Protein AF-A0A9D9MHG3-F1 (afdb_monomer)

Foldseek 3Di:
DPLVVLVVVLQVVCVVVPHDDDDDPPRHVAPVPPPDAEAEAEQSDAQVVVQVNVVPDPGHYNEYEQEVNNDDPVSVVVCVVVVGHYDYDRSVVVVVVDDD

Sequence (100 aa):
LDEEKYACKIKKAMLEHGYTVYAVGKELASINDVPEDIDVIDLCIHPVKGLTLMKECKKNFKCIVIQPGAESPELLQYLDEQKLPYIHGCLLVGLREFKS

Secondary structure (DSSP, 8-state):
--HHHHHHHHHHHHHHTT----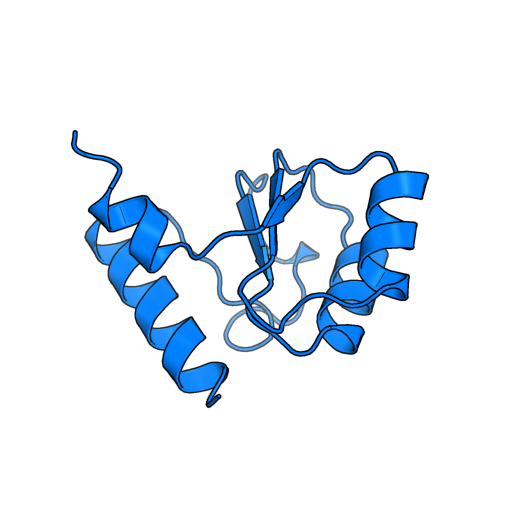-BTTTBS-GGG-SS-EEEEEE-S-HHHHHHHHHH--S-EEEEEE-TT---HHHHHHHHHTT--EEE--HHHHHHH---

pLDDT: mean 94.17, std 8.39, range [52.38, 98.62]

Structure (mmCIF, N/CA/C/O backbone):
data_AF-A0A9D9MHG3-F1
#
_entry.id   AF-A0A9D9MHG3-F1
#
loop_
_atom_site.group_PDB
_atom_site.id
_atom_site.type_symbol
_atom_site.label_atom_id
_atom_site.label_alt_id
_atom_site.label_comp_id
_atom_site.label_asym_id
_atom_site.label_entity_id
_atom_site.label_seq_id
_atom_site.pdbx_PDB_ins_code
_atom_site.Cartn_x
_atom_site.Cartn_y
_atom_site.Cartn_z
_atom_site.occupancy
_atom_site.B_iso_or_equiv
_a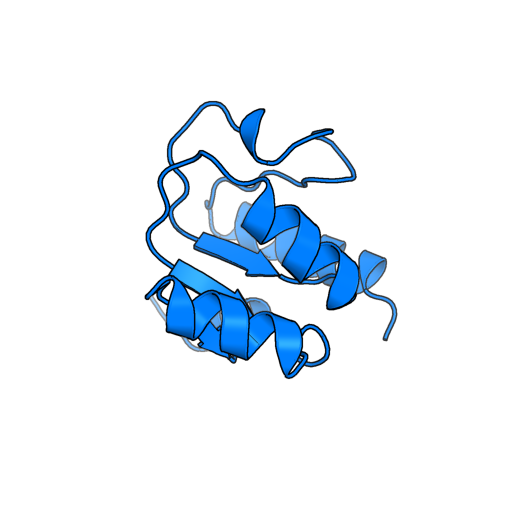tom_site.auth_seq_id
_atom_site.auth_comp_id
_atom_site.auth_asym_id
_atom_site.auth_atom_id
_atom_site.pdbx_PDB_model_num
ATOM 1 N N . LEU A 1 1 ? 3.909 6.570 -16.785 1.00 52.38 1 LEU A N 1
ATOM 2 C CA . LEU A 1 1 ? 2.456 6.557 -16.502 1.00 52.38 1 LEU A CA 1
ATOM 3 C C . LEU A 1 1 ? 2.162 7.708 -15.548 1.00 52.38 1 LEU A C 1
ATOM 5 O O . LEU A 1 1 ? 3.045 8.064 -14.787 1.00 52.38 1 LEU A O 1
ATOM 9 N N . ASP A 1 2 ? 0.976 8.308 -15.607 1.00 76.12 2 ASP A N 1
ATOM 10 C CA . ASP A 1 2 ? 0.557 9.325 -14.632 1.00 76.12 2 ASP A CA 1
ATOM 11 C C . ASP A 1 2 ? -0.035 8.609 -13.406 1.00 76.12 2 ASP A C 1
ATOM 13 O O . ASP A 1 2 ? -1.220 8.265 -13.392 1.00 76.12 2 ASP A O 1
ATOM 17 N N . GLU A 1 3 ? 0.826 8.277 -12.440 1.00 69.50 3 GLU A N 1
ATOM 18 C CA . GLU A 1 3 ? 0.477 7.527 -11.222 1.00 69.50 3 GLU A CA 1
ATOM 19 C C . GLU A 1 3 ? -0.684 8.179 -10.463 1.00 69.50 3 GLU A C 1
ATOM 21 O O . GLU A 1 3 ? -1.591 7.473 -10.030 1.00 69.50 3 GLU A O 1
ATOM 26 N N . GLU A 1 4 ? -0.735 9.514 -10.387 1.00 77.44 4 GLU A N 1
ATOM 27 C CA . GLU A 1 4 ? -1.821 10.231 -9.706 1.00 77.44 4 GLU A CA 1
ATOM 28 C C . GLU A 1 4 ? -3.168 9.997 -10.395 1.00 77.44 4 GLU A C 1
ATOM 30 O O . GLU A 1 4 ? -4.185 9.722 -9.746 1.00 77.44 4 GLU A O 1
ATOM 35 N N . LYS A 1 5 ? -3.181 10.036 -11.731 1.00 83.56 5 LYS A N 1
ATOM 36 C CA . LYS A 1 5 ? -4.383 9.734 -12.512 1.00 83.56 5 LYS A CA 1
ATOM 37 C C . LYS A 1 5 ? -4.830 8.282 -12.338 1.00 83.56 5 LYS A C 1
ATOM 39 O O . LYS A 1 5 ? -6.036 8.025 -12.325 1.00 83.56 5 LYS A O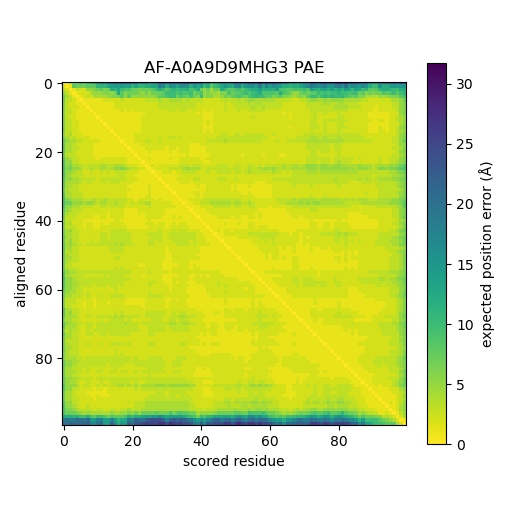 1
ATOM 44 N N . TYR A 1 6 ? -3.901 7.331 -12.225 1.00 90.81 6 TYR A N 1
ATOM 45 C CA . TYR A 1 6 ? -4.240 5.921 -12.000 1.00 90.81 6 TYR A CA 1
ATOM 46 C C . TYR A 1 6 ? -4.711 5.656 -10.568 1.00 90.81 6 TYR A C 1
ATOM 48 O O . TYR A 1 6 ? -5.761 5.037 -10.407 1.00 90.81 6 TYR A O 1
ATOM 56 N N . ALA A 1 7 ? -4.033 6.202 -9.559 1.00 92.38 7 ALA A N 1
ATOM 57 C CA . ALA A 1 7 ? -4.448 6.131 -8.160 1.00 92.38 7 ALA A CA 1
ATOM 58 C C . ALA A 1 7 ? -5.860 6.709 -7.963 1.00 92.38 7 ALA A C 1
ATOM 60 O O . ALA A 1 7 ? -6.699 6.101 -7.301 1.00 92.38 7 ALA A O 1
ATOM 61 N N . CYS A 1 8 ? -6.174 7.830 -8.625 1.00 94.00 8 CYS A N 1
ATOM 62 C CA . CYS A 1 8 ? -7.518 8.411 -8.609 1.00 94.00 8 CYS A CA 1
ATOM 63 C C . CYS A 1 8 ? -8.576 7.465 -9.213 1.00 94.00 8 CYS A C 1
ATOM 65 O O . CYS A 1 8 ? -9.652 7.284 -8.639 1.00 94.00 8 CYS A O 1
ATOM 67 N N . LYS A 1 9 ? -8.268 6.805 -10.340 1.00 95.38 9 LYS A N 1
ATOM 68 C CA . LYS A 1 9 ? -9.166 5.807 -10.950 1.00 95.38 9 LYS A CA 1
ATOM 69 C C . LYS A 1 9 ? -9.377 4.589 -10.053 1.00 95.38 9 LYS A C 1
ATOM 71 O O . LYS A 1 9 ? -10.512 4.142 -9.925 1.00 95.38 9 LYS A O 1
ATOM 76 N N . ILE A 1 10 ? -8.306 4.070 -9.450 1.00 96.06 10 ILE A N 1
ATOM 77 C CA . ILE A 1 10 ? -8.358 2.934 -8.520 1.00 96.06 10 ILE A CA 1
ATOM 78 C C . ILE A 1 10 ? -9.233 3.290 -7.326 1.00 96.06 10 ILE A C 1
ATOM 80 O O . ILE A 1 10 ? -10.207 2.589 -7.071 1.00 96.06 10 ILE A O 1
ATOM 84 N N . LYS A 1 11 ? -8.957 4.424 -6.666 1.00 96.12 11 LYS A N 1
ATOM 85 C CA . LYS A 1 11 ? -9.751 4.904 -5.532 1.00 96.12 11 LYS A CA 1
ATOM 86 C C . LYS A 1 11 ? -11.233 4.990 -5.887 1.00 96.12 11 LYS A C 1
ATOM 88 O O . LYS A 1 11 ? -12.062 4.464 -5.152 1.00 96.12 11 LYS A O 1
ATOM 93 N N . LYS A 1 12 ? -11.567 5.626 -7.014 1.00 96.50 12 LYS A N 1
ATOM 94 C CA . LYS A 1 12 ? -12.959 5.755 -7.458 1.00 96.50 12 LYS A CA 1
ATOM 95 C C . LYS A 1 12 ? -13.615 4.386 -7.661 1.00 96.50 12 LYS A C 1
ATOM 97 O O . LYS A 1 12 ? -14.682 4.154 -7.108 1.00 96.50 12 LYS A O 1
ATOM 102 N N . ALA A 1 13 ? -12.970 3.488 -8.404 1.00 95.94 13 ALA A N 1
ATOM 103 C CA . ALA A 1 13 ? -13.525 2.169 -8.691 1.00 95.94 13 ALA A CA 1
ATOM 104 C C . ALA A 1 13 ? -13.717 1.334 -7.415 1.00 95.94 13 ALA A C 1
ATOM 106 O O . ALA A 1 13 ? -14.764 0.723 -7.241 1.00 95.94 13 ALA A O 1
ATOM 107 N N . MET A 1 14 ? -12.743 1.341 -6.503 1.00 96.38 14 MET A N 1
ATOM 108 C CA . MET A 1 14 ? -12.832 0.656 -5.210 1.00 96.38 14 MET A CA 1
ATOM 109 C C . MET A 1 14 ? -14.011 1.179 -4.372 1.00 96.38 14 MET A C 1
ATOM 111 O O . MET A 1 14 ? -14.816 0.387 -3.888 1.00 96.38 14 MET A O 1
ATOM 115 N N . LEU A 1 15 ? -14.168 2.504 -4.266 1.00 96.44 15 LEU A N 1
ATOM 116 C CA . LEU A 1 15 ? -15.297 3.113 -3.552 1.00 96.44 15 LEU A CA 1
ATOM 117 C C . LEU A 1 15 ? -16.648 2.745 -4.189 1.00 96.44 15 LEU A C 1
ATOM 119 O O . LEU A 1 15 ? -17.596 2.428 -3.477 1.00 96.44 15 LEU A O 1
ATOM 123 N N . GLU A 1 16 ? -16.738 2.742 -5.523 1.00 96.00 16 GLU A N 1
ATOM 124 C CA . GLU A 1 16 ? -17.950 2.341 -6.257 1.00 96.00 16 GLU A CA 1
ATOM 125 C C . GLU A 1 16 ? -18.335 0.870 -6.021 1.00 96.00 16 GLU A C 1
ATOM 127 O O . GLU A 1 16 ? -19.513 0.532 -6.109 1.00 96.00 16 GLU A O 1
ATOM 132 N N . HIS A 1 17 ? -17.369 0.012 -5.679 1.00 94.69 17 HIS A N 1
ATOM 133 C CA . HIS A 1 17 ? -17.596 -1.397 -5.337 1.00 94.69 17 HI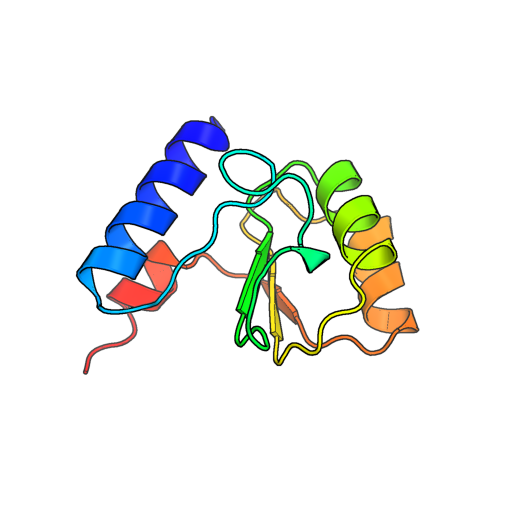S A CA 1
ATOM 134 C C . HIS A 1 17 ? -17.784 -1.632 -3.826 1.00 94.69 17 HIS A C 1
ATOM 136 O O . HIS A 1 17 ? -17.844 -2.778 -3.389 1.00 94.69 17 HIS A O 1
ATOM 142 N N . GLY A 1 18 ? -17.906 -0.567 -3.025 1.00 95.75 18 GLY A N 1
ATOM 143 C CA . GLY A 1 18 ? -18.214 -0.659 -1.596 1.00 95.75 18 GLY A CA 1
ATOM 144 C C . GLY A 1 18 ? -17.013 -0.938 -0.690 1.00 95.75 18 GLY A C 1
ATOM 145 O O . GLY A 1 18 ? -17.210 -1.267 0.478 1.00 95.75 18 GLY A O 1
ATOM 146 N N . TYR A 1 19 ? -15.784 -0.799 -1.193 1.00 96.31 19 TYR A N 1
ATOM 147 C CA . TYR A 1 19 ? -14.583 -0.881 -0.363 1.00 96.31 19 TYR A CA 1
ATOM 148 C C . TYR A 1 19 ? -14.313 0.443 0.359 1.00 96.31 19 TYR A C 1
ATOM 150 O O . TYR A 1 19 ? -14.538 1.525 -0.187 1.00 96.31 19 TYR A O 1
ATOM 158 N N . THR A 1 20 ? -13.740 0.361 1.559 1.00 97.75 20 THR A N 1
ATOM 159 C CA . THR A 1 20 ? -13.153 1.516 2.248 1.00 97.75 20 THR A CA 1
ATOM 160 C C . THR A 1 20 ? -11.771 1.809 1.664 1.00 97.75 20 THR A C 1
ATOM 162 O O . THR A 1 20 ? -10.949 0.905 1.529 1.00 97.75 20 THR A O 1
ATOM 165 N N . VAL A 1 21 ? -11.495 3.069 1.310 1.00 97.44 21 VAL A N 1
ATOM 166 C CA . VAL A 1 21 ? -10.219 3.466 0.691 1.00 97.44 21 VAL A CA 1
ATOM 167 C C . VAL A 1 21 ? -9.646 4.699 1.374 1.00 97.44 21 VAL A C 1
ATOM 169 O O . VAL A 1 21 ? -10.299 5.742 1.428 1.00 97.44 21 VAL A O 1
ATOM 172 N N . TYR A 1 22 ? -8.385 4.606 1.795 1.00 97.62 22 TYR A N 1
ATOM 173 C CA . TYR A 1 22 ? -7.622 5.705 2.381 1.00 97.62 22 TYR A CA 1
ATOM 174 C C . TYR A 1 22 ? -6.461 6.107 1.463 1.00 97.62 22 TYR A C 1
ATOM 176 O O . TYR A 1 22 ? -5.591 5.292 1.163 1.00 97.62 22 TYR A O 1
ATOM 184 N N . ALA A 1 23 ? -6.427 7.367 1.012 1.00 95.75 23 ALA A N 1
ATOM 185 C CA . ALA A 1 23 ? -5.367 7.861 0.129 1.00 95.75 23 ALA A CA 1
ATOM 186 C C . ALA A 1 23 ? -4.183 8.435 0.930 1.00 95.75 23 ALA A C 1
ATOM 188 O O . ALA A 1 23 ? -4.150 9.621 1.273 1.00 95.75 23 ALA A O 1
ATOM 189 N N . VAL A 1 24 ? -3.189 7.594 1.214 1.00 95.06 24 VAL A N 1
ATOM 190 C CA . VAL A 1 24 ? -1.955 8.001 1.906 1.00 95.06 24 VAL A CA 1
ATOM 191 C C . VAL A 1 24 ? -1.068 8.838 0.974 1.00 95.06 24 VAL A C 1
ATOM 193 O O . VAL A 1 24 ? -0.887 8.510 -0.195 1.00 95.06 24 VAL A O 1
ATOM 196 N N . GLY A 1 25 ? -0.540 9.952 1.480 1.00 89.62 25 GLY A N 1
ATOM 197 C CA . GLY A 1 25 ? 0.221 10.947 0.719 1.00 89.62 25 GLY A CA 1
ATOM 198 C C . GLY A 1 25 ? -0.640 12.004 0.014 1.00 89.62 25 GLY A C 1
ATOM 199 O O . GLY A 1 25 ? -0.090 12.965 -0.524 1.00 89.62 25 GLY A O 1
ATOM 200 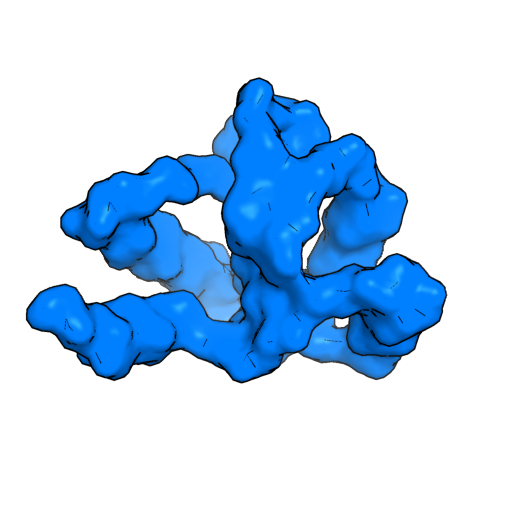N N . LYS A 1 26 ? -1.976 11.860 0.030 1.00 89.44 26 LYS A N 1
ATOM 201 C CA . LYS A 1 26 ? -2.917 12.852 -0.522 1.00 89.44 26 LYS A CA 1
ATOM 202 C C . LYS A 1 26 ? -3.929 13.359 0.501 1.00 89.44 26 LYS A C 1
ATOM 204 O O . LYS A 1 26 ? -4.168 14.559 0.559 1.00 89.44 26 LYS A O 1
ATOM 209 N N . GLU A 1 27 ? -4.518 12.451 1.274 1.00 94.31 27 GLU A N 1
ATOM 210 C CA . GLU A 1 27 ? -5.546 12.746 2.282 1.00 94.31 27 GLU A CA 1
ATOM 211 C C . GLU A 1 27 ? -5.045 12.459 3.695 1.00 94.31 27 GLU A C 1
ATOM 213 O O . GLU A 1 27 ? -5.318 13.229 4.610 1.00 94.31 27 GLU A O 1
ATOM 218 N N . LEU A 1 28 ? -4.270 11.384 3.853 1.00 96.19 28 LEU A N 1
ATOM 219 C CA . LEU A 1 28 ? -3.544 11.075 5.082 1.00 96.19 28 LEU A CA 1
ATOM 220 C C . LEU A 1 28 ? -2.056 11.352 4.888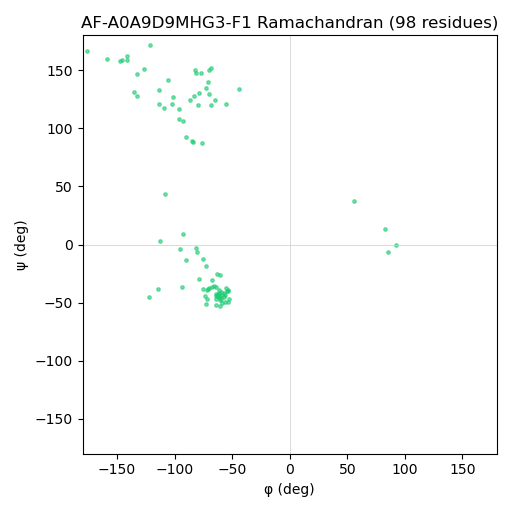 1.00 96.19 28 LEU A C 1
ATOM 222 O O . LEU A 1 28 ? -1.509 11.064 3.821 1.00 96.19 28 LEU A O 1
ATOM 226 N N . ALA A 1 29 ? -1.392 11.885 5.912 1.00 95.25 29 ALA A N 1
ATOM 227 C CA . ALA A 1 29 ? 0.045 12.141 5.860 1.00 95.25 29 ALA A CA 1
ATOM 228 C C . ALA A 1 29 ? 0.847 10.839 6.000 1.00 95.25 29 ALA A C 1
ATOM 230 O O . ALA A 1 29 ? 1.846 10.658 5.304 1.00 95.25 29 ALA A O 1
ATOM 231 N N . SER A 1 30 ? 0.388 9.923 6.858 1.00 96.81 30 SER A N 1
ATOM 232 C CA . SER A 1 30 ? 1.020 8.628 7.098 1.00 96.81 30 SER A CA 1
ATOM 233 C C . SER A 1 30 ? 0.040 7.469 6.925 1.00 96.81 30 SER A C 1
ATOM 235 O O . SER A 1 30 ? -1.148 7.582 7.216 1.00 96.81 30 SER A O 1
ATOM 237 N N . ILE A 1 31 ? 0.562 6.303 6.533 1.00 97.69 31 ILE A N 1
ATOM 238 C CA . ILE A 1 31 ? -0.187 5.038 6.587 1.00 97.69 31 ILE A CA 1
ATOM 239 C C . ILE A 1 31 ? -0.610 4.683 8.019 1.00 97.69 31 ILE A C 1
ATOM 241 O O . ILE A 1 31 ? -1.620 4.020 8.230 1.00 97.69 31 ILE A O 1
ATOM 245 N N . ASN A 1 32 ? 0.130 5.171 9.015 1.00 97.94 32 ASN A N 1
ATOM 246 C CA . ASN A 1 32 ? -0.190 4.946 10.420 1.00 97.94 32 ASN A CA 1
ATOM 247 C C . ASN A 1 32 ? -1.374 5.792 10.916 1.00 97.94 32 ASN A C 1
ATOM 249 O O . ASN A 1 32 ? -1.902 5.491 11.983 1.00 97.94 32 ASN A O 1
ATOM 253 N N . ASP A 1 33 ? -1.814 6.792 10.142 1.00 98.00 33 ASP A N 1
ATOM 254 C CA . ASP A 1 33 ? -3.003 7.599 10.450 1.00 98.00 33 ASP A CA 1
ATOM 255 C C . ASP A 1 33 ? -4.310 6.884 10.053 1.00 98.00 33 ASP A C 1
ATOM 257 O O . ASP A 1 33 ? -5.400 7.374 10.349 1.00 98.00 33 ASP A O 1
ATOM 261 N N . VAL A 1 34 ? -4.227 5.725 9.383 1.00 97.50 34 VAL A N 1
ATOM 262 C CA . VAL A 1 34 ? -5.400 4.898 9.072 1.00 97.50 34 VAL A CA 1
ATOM 263 C C . VAL A 1 34 ? -6.007 4.385 10.390 1.00 97.50 34 VAL A C 1
ATOM 265 O O . VAL A 1 34 ? -5.299 3.742 11.177 1.00 97.50 34 VAL A O 1
ATOM 268 N N . PRO A 1 35 ? -7.302 4.640 10.662 1.00 96.12 35 PRO A N 1
ATOM 269 C CA . PRO A 1 35 ? -7.901 4.384 11.976 1.00 96.12 35 PRO A CA 1
ATOM 270 C C . PRO A 1 35 ? -8.109 2.893 12.281 1.00 96.12 35 PRO A C 1
ATOM 272 O O . PRO A 1 35 ? -8.238 2.520 13.443 1.00 96.12 35 PRO A O 1
ATOM 275 N N . GLU A 1 36 ? -8.105 2.037 11.262 1.00 95.88 36 GLU A N 1
ATOM 276 C CA . GLU A 1 36 ? -8.392 0.600 11.350 1.00 95.88 36 GLU A CA 1
ATOM 277 C C . GLU A 1 36 ? -7.226 -0.260 10.840 1.00 95.88 36 GLU A C 1
ATOM 279 O O . GLU A 1 36 ? -6.227 0.270 10.348 1.00 95.88 36 GLU A O 1
ATOM 284 N N . ASP A 1 37 ? -7.306 -1.577 11.026 1.00 96.69 37 ASP A N 1
ATOM 285 C CA . ASP A 1 37 ? -6.364 -2.514 10.403 1.00 96.69 37 ASP A CA 1
ATOM 286 C C . ASP A 1 37 ? -6.602 -2.576 8.888 1.00 96.69 37 ASP A C 1
ATOM 288 O O . ASP A 1 37 ? -7.715 -2.367 8.412 1.00 96.69 37 ASP A O 1
ATOM 292 N N . ILE A 1 38 ? -5.547 -2.838 8.117 1.00 98.31 38 ILE A N 1
ATOM 293 C CA . ILE A 1 38 ? -5.591 -2.709 6.658 1.00 98.31 38 ILE A CA 1
ATOM 294 C C . ILE A 1 38 ? -5.736 -4.090 6.017 1.00 98.31 38 ILE A C 1
ATOM 296 O O . ILE A 1 38 ? -4.919 -4.973 6.231 1.00 98.31 38 ILE A O 1
ATOM 300 N N . ASP A 1 39 ? -6.722 -4.306 5.155 1.00 98.12 39 ASP A N 1
ATOM 301 C CA . ASP A 1 39 ? -6.768 -5.568 4.407 1.00 98.12 39 ASP A CA 1
ATOM 302 C C . ASP A 1 39 ? -5.681 -5.615 3.325 1.00 98.12 39 ASP A C 1
ATOM 304 O O . ASP A 1 39 ? -4.897 -6.564 3.255 1.00 98.12 39 ASP A O 1
ATOM 308 N N . VAL A 1 40 ? -5.606 -4.571 2.499 1.00 97.75 40 VAL A N 1
ATOM 309 C CA . VAL A 1 40 ? -4.696 -4.498 1.353 1.00 97.75 40 VAL A CA 1
ATOM 310 C C . VAL A 1 40 ? -4.011 -3.137 1.295 1.00 97.75 40 VAL A C 1
ATOM 312 O O . VAL A 1 40 ? -4.675 -2.103 1.349 1.00 97.75 40 VAL A O 1
ATOM 315 N N . ILE A 1 41 ? -2.688 -3.140 1.131 1.00 98.31 41 ILE A N 1
ATOM 316 C CA . ILE A 1 41 ? -1.909 -1.949 0.769 1.00 98.31 41 ILE A CA 1
ATOM 317 C C . ILE A 1 41 ? -1.699 -1.958 -0.748 1.00 98.31 41 ILE A C 1
ATOM 319 O O . ILE A 1 41 ? -1.044 -2.855 -1.270 1.00 98.31 41 ILE A O 1
ATOM 323 N N . ASP A 1 42 ? -2.230 -0.960 -1.453 1.00 98.00 42 ASP A N 1
ATOM 324 C CA . ASP A 1 42 ? -2.026 -0.778 -2.896 1.00 98.00 42 ASP A CA 1
ATOM 325 C C . ASP A 1 42 ? -0.838 0.154 -3.165 1.00 98.00 42 ASP A C 1
ATOM 327 O O . ASP A 1 42 ? -0.918 1.370 -2.964 1.00 98.00 42 ASP A O 1
ATOM 331 N N . LEU A 1 43 ? 0.283 -0.402 -3.621 1.00 97.50 43 LEU A N 1
ATOM 332 C CA . LEU A 1 43 ? 1.443 0.383 -4.030 1.00 97.50 43 LEU A CA 1
ATOM 333 C C . LEU A 1 43 ? 1.252 0.848 -5.476 1.00 97.50 43 LEU A C 1
ATOM 335 O O . LEU A 1 43 ? 1.689 0.194 -6.419 1.00 97.50 43 LEU A O 1
ATOM 339 N N . CYS A 1 44 ? 0.608 2.008 -5.632 1.00 95.69 44 CYS A N 1
ATOM 340 C CA . CYS A 1 44 ? 0.444 2.738 -6.896 1.00 95.69 44 CYS A CA 1
ATOM 341 C C . CYS A 1 44 ? 1.304 4.020 -6.925 1.00 95.69 44 CYS A C 1
ATOM 343 O O . CYS A 1 44 ? 0.827 5.097 -7.288 1.00 95.69 44 CYS A O 1
ATOM 345 N N . ILE A 1 45 ? 2.554 3.918 -6.473 1.00 94.12 45 ILE A N 1
ATOM 346 C CA . ILE A 1 45 ? 3.499 5.034 -6.336 1.00 94.12 45 ILE A CA 1
ATOM 347 C C . ILE A 1 45 ? 4.908 4.592 -6.735 1.00 94.12 45 ILE A C 1
ATOM 349 O O . ILE A 1 45 ? 5.213 3.402 -6.709 1.00 94.12 45 ILE A O 1
ATOM 353 N N . HIS A 1 46 ? 5.785 5.557 -7.012 1.00 94.81 46 HIS A N 1
ATOM 354 C CA . HIS A 1 46 ? 7.205 5.305 -7.265 1.00 94.81 46 HIS A CA 1
ATOM 355 C C . HIS A 1 46 ? 7.840 4.307 -6.260 1.00 94.81 46 HIS A C 1
ATOM 357 O O . HIS A 1 46 ? 7.710 4.519 -5.045 1.00 94.81 46 HIS A O 1
ATOM 363 N N . PRO A 1 47 ? 8.622 3.303 -6.715 1.00 95.25 47 PRO A N 1
ATOM 364 C CA . PRO A 1 47 ? 9.107 2.203 -5.870 1.00 95.25 47 PRO A CA 1
ATOM 365 C C . PRO A 1 47 ? 9.868 2.641 -4.613 1.00 95.25 47 PRO A C 1
ATOM 367 O O . PRO A 1 47 ? 9.652 2.110 -3.529 1.00 95.25 47 PRO A O 1
ATOM 370 N N . VAL A 1 48 ? 10.708 3.679 -4.724 1.00 95.94 48 VAL A N 1
ATOM 371 C CA . VAL A 1 48 ? 11.442 4.254 -3.576 1.00 95.94 48 VAL A CA 1
ATOM 372 C C . VAL A 1 48 ? 10.492 4.765 -2.488 1.00 95.94 48 VAL A C 1
ATOM 374 O O . VAL A 1 48 ? 10.741 4.549 -1.305 1.00 95.94 48 VAL A O 1
ATOM 377 N N . LYS A 1 49 ? 9.384 5.416 -2.870 1.00 95.50 49 LYS A N 1
ATOM 378 C CA . LYS A 1 49 ? 8.372 5.872 -1.907 1.00 95.50 49 LYS A CA 1
ATOM 379 C C . LYS A 1 49 ? 7.608 4.687 -1.321 1.00 95.50 49 LYS A C 1
ATOM 381 O O . LYS A 1 49 ? 7.334 4.697 -0.126 1.00 95.50 49 LYS A O 1
ATOM 386 N N . GLY A 1 50 ? 7.317 3.672 -2.139 1.00 96.94 50 GLY A N 1
ATOM 387 C CA . GLY A 1 50 ? 6.738 2.406 -1.685 1.00 96.94 50 GLY A CA 1
ATOM 388 C C . GLY A 1 50 ? 7.593 1.741 -0.607 1.00 96.94 50 GLY A C 1
ATOM 389 O O . GLY A 1 50 ? 7.090 1.431 0.467 1.00 96.94 50 GLY A O 1
ATOM 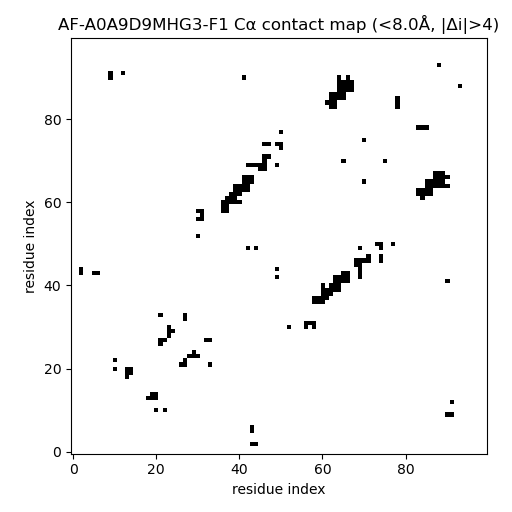390 N N . LEU A 1 51 ? 8.903 1.618 -0.834 1.00 98.31 51 LEU A N 1
ATOM 391 C CA . LEU A 1 51 ? 9.841 1.057 0.140 1.00 98.31 51 LEU A CA 1
ATOM 392 C C . LEU A 1 51 ? 9.874 1.853 1.450 1.00 98.31 51 LEU A C 1
ATOM 394 O O . LEU A 1 51 ? 9.834 1.257 2.525 1.00 98.31 51 LEU A O 1
ATOM 398 N N . THR A 1 52 ? 9.929 3.186 1.378 1.00 97.75 52 THR A N 1
ATOM 399 C CA . THR A 1 52 ? 9.882 4.035 2.579 1.00 97.75 52 THR A CA 1
ATOM 400 C C . THR A 1 52 ? 8.579 3.836 3.350 1.00 97.75 52 THR A C 1
ATOM 402 O O . THR A 1 52 ? 8.621 3.584 4.551 1.00 97.75 52 THR A O 1
ATOM 405 N N . LEU A 1 53 ? 7.434 3.855 2.659 1.00 97.69 53 LEU A N 1
ATOM 406 C CA . LEU A 1 53 ? 6.123 3.629 3.268 1.00 97.69 53 LEU A CA 1
ATOM 407 C C . LEU A 1 53 ? 6.058 2.267 3.969 1.00 97.69 53 LEU A C 1
ATOM 409 O O . LEU A 1 53 ? 5.578 2.189 5.098 1.00 97.69 53 LEU A O 1
ATOM 413 N N . MET A 1 54 ? 6.580 1.210 3.342 1.00 98.19 54 MET A N 1
ATOM 414 C CA . MET A 1 54 ? 6.584 -0.126 3.938 1.00 98.19 54 MET A CA 1
ATOM 415 C C . MET A 1 54 ? 7.495 -0.222 5.166 1.00 98.19 54 MET A C 1
ATOM 417 O O . MET A 1 54 ? 7.117 -0.865 6.140 1.00 98.19 54 MET A O 1
ATOM 421 N N . LYS A 1 55 ? 8.645 0.464 5.167 1.00 98.00 55 LYS A N 1
ATOM 422 C CA . LYS A 1 55 ? 9.538 0.546 6.338 1.00 98.00 55 LYS A CA 1
ATOM 423 C C . LYS A 1 55 ? 8.941 1.334 7.505 1.00 98.00 55 LYS A C 1
ATOM 425 O O . LYS A 1 55 ? 9.273 1.066 8.658 1.00 98.00 55 LYS A O 1
ATOM 430 N N . GLU A 1 56 ? 8.094 2.316 7.217 1.00 96.88 56 GLU A N 1
ATOM 431 C CA . GLU A 1 56 ? 7.441 3.163 8.221 1.00 96.88 56 GLU A CA 1
ATOM 432 C C . GLU A 1 56 ? 6.097 2.603 8.708 1.00 96.88 56 GLU A C 1
ATOM 434 O O . GLU A 1 56 ? 5.555 3.085 9.709 1.00 96.88 56 GLU A O 1
ATOM 439 N N . CYS A 1 57 ? 5.548 1.603 8.016 1.00 97.69 57 CYS A N 1
ATOM 440 C CA . CYS A 1 57 ? 4.267 0.996 8.342 1.00 97.69 57 CYS A CA 1
ATOM 441 C C . CYS A 1 57 ? 4.350 0.207 9.658 1.00 97.69 57 CYS A C 1
ATOM 443 O O . CYS A 1 57 ? 5.113 -0.747 9.786 1.00 97.69 57 CYS A O 1
ATOM 445 N N . LYS A 1 58 ? 3.530 0.596 10.639 1.00 96.81 58 LYS A N 1
ATOM 446 C CA . LYS A 1 58 ? 3.379 -0.086 11.938 1.00 96.81 58 LYS A CA 1
ATOM 447 C C . LYS A 1 58 ? 2.000 -0.730 12.099 1.00 96.81 58 LYS A C 1
ATOM 449 O O . LYS A 1 58 ? 1.674 -1.226 13.175 1.00 96.81 58 LYS A O 1
ATOM 454 N N . LYS A 1 59 ? 1.169 -0.659 11.060 1.00 97.25 59 LYS A N 1
ATOM 455 C CA . LYS A 1 59 ? -0.193 -1.195 11.037 1.00 97.25 59 LYS A CA 1
ATOM 456 C C . LYS A 1 59 ? -0.158 -2.685 10.721 1.00 97.25 59 LYS A C 1
ATOM 458 O O . LYS A 1 59 ? 0.706 -3.139 9.973 1.00 97.25 59 LYS A O 1
ATOM 463 N N . ASN A 1 60 ? -1.133 -3.427 11.234 1.00 97.12 60 ASN A N 1
ATOM 464 C CA . ASN A 1 60 ? -1.377 -4.775 10.741 1.00 97.12 60 ASN A CA 1
ATOM 465 C C . ASN A 1 60 ? -1.970 -4.694 9.336 1.00 97.12 60 ASN A C 1
ATOM 467 O O . ASN A 1 60 ? -2.829 -3.844 9.070 1.00 97.12 60 ASN A O 1
ATOM 471 N N . PHE A 1 61 ? -1.533 -5.595 8.458 1.00 97.94 61 PHE A N 1
ATOM 472 C CA . PHE A 1 61 ? -2.151 -5.770 7.154 1.00 97.94 61 PHE A CA 1
ATOM 473 C C . PHE A 1 61 ? -2.105 -7.210 6.648 1.00 97.94 61 PHE A C 1
ATOM 475 O O . PHE A 1 61 ? -1.275 -7.998 7.103 1.00 97.94 61 PHE A O 1
ATOM 482 N N . LYS A 1 62 ? -3.001 -7.567 5.716 1.00 97.94 62 LYS A N 1
ATOM 483 C CA . LYS A 1 62 ? -3.080 -8.942 5.187 1.00 97.94 62 LYS A CA 1
ATOM 484 C C . LYS A 1 62 ? -2.262 -9.160 3.919 1.00 97.94 62 LYS A C 1
ATOM 486 O O . LYS A 1 62 ? -1.744 -10.258 3.743 1.00 97.94 62 LYS A O 1
ATOM 491 N N . CYS A 1 63 ? -2.182 -8.177 3.021 1.00 97.75 63 CYS A N 1
ATOM 492 C CA . CYS A 1 63 ? -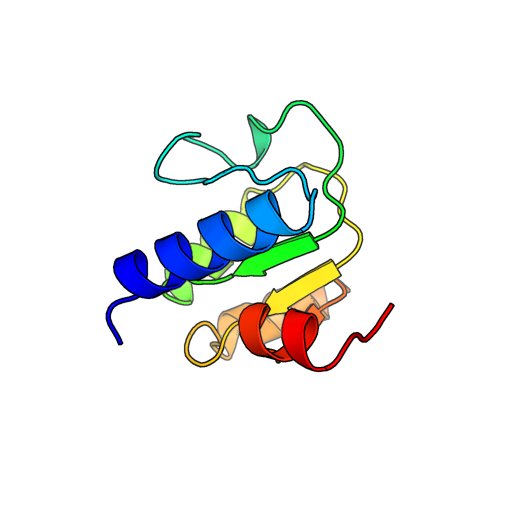1.455 -8.312 1.755 1.00 97.75 63 CYS A CA 1
ATOM 493 C C . CYS A 1 63 ? -1.068 -6.954 1.153 1.00 97.75 63 CYS A C 1
ATOM 495 O O . CYS A 1 63 ? -1.682 -5.927 1.444 1.00 97.75 63 CYS A O 1
ATOM 497 N N . ILE A 1 64 ? -0.071 -6.967 0.273 1.00 98.56 64 ILE A N 1
ATOM 498 C CA . ILE A 1 64 ? 0.352 -5.829 -0.540 1.00 98.56 64 ILE A CA 1
ATOM 499 C C . ILE A 1 64 ? 0.067 -6.142 -2.012 1.00 98.56 64 ILE A C 1
ATOM 501 O O . ILE A 1 64 ? 0.417 -7.211 -2.509 1.00 98.56 64 ILE A O 1
ATOM 505 N N . VAL A 1 65 ? -0.530 -5.202 -2.734 1.00 98.31 65 VAL A N 1
ATOM 506 C CA . VAL A 1 65 ? -0.622 -5.249 -4.196 1.00 98.31 65 VAL A CA 1
ATOM 507 C C . VAL A 1 65 ? 0.418 -4.298 -4.764 1.00 98.31 65 VAL A C 1
ATOM 509 O O . VAL A 1 65 ? 0.410 -3.106 -4.468 1.00 98.31 65 VAL A O 1
ATOM 512 N N . ILE A 1 66 ? 1.328 -4.831 -5.573 1.00 98.12 66 ILE A N 1
ATOM 513 C CA . ILE A 1 66 ? 2.326 -4.042 -6.293 1.00 98.12 66 ILE A CA 1
ATOM 514 C C . ILE A 1 66 ? 1.781 -3.786 -7.695 1.00 98.12 66 ILE A C 1
ATOM 516 O O . ILE A 1 66 ? 1.697 -4.707 -8.518 1.00 98.12 66 ILE A O 1
ATOM 520 N N . GLN A 1 67 ? 1.383 -2.538 -7.950 1.00 96.62 67 GLN A N 1
ATOM 521 C CA . GLN A 1 67 ? 0.855 -2.134 -9.249 1.00 96.62 67 GLN A CA 1
ATOM 522 C C . GLN A 1 67 ? 1.963 -2.158 -10.306 1.00 96.62 67 GLN A C 1
ATOM 524 O O . GLN A 1 67 ? 3.126 -1.926 -9.975 1.00 96.62 67 GLN A O 1
ATOM 529 N N . PRO A 1 68 ? 1.633 -2.387 -11.590 1.00 95.62 68 PRO A N 1
ATOM 530 C CA . PRO A 1 68 ? 2.637 -2.410 -12.648 1.00 95.62 68 PRO A CA 1
ATOM 531 C C . PRO A 1 68 ? 3.463 -1.115 -12.693 1.00 95.62 68 PRO A C 1
ATOM 533 O O . PRO A 1 68 ? 2.907 -0.032 -12.903 1.00 95.62 68 PRO A O 1
ATOM 536 N N . GLY A 1 69 ? 4.782 -1.237 -12.535 1.00 94.06 69 GLY A N 1
ATOM 537 C CA . GLY A 1 69 ? 5.732 -0.124 -12.511 1.00 94.06 69 GLY A CA 1
ATOM 538 C C . GLY A 1 69 ? 6.040 0.436 -11.116 1.00 94.06 69 GLY A C 1
ATOM 539 O O . GLY A 1 69 ? 6.835 1.370 -11.020 1.00 94.06 69 GLY A O 1
ATOM 540 N N . ALA A 1 70 ? 5.440 -0.107 -10.052 1.00 96.50 70 ALA A N 1
ATOM 541 C CA . ALA A 1 70 ? 5.731 0.257 -8.661 1.00 96.50 70 ALA A CA 1
ATOM 542 C C . ALA A 1 70 ? 6.756 -0.683 -7.993 1.00 96.50 70 ALA A C 1
ATOM 544 O O . ALA A 1 70 ? 7.167 -0.452 -6.855 1.00 96.50 70 ALA A O 1
ATOM 545 N N . GLU A 1 71 ? 7.190 -1.733 -8.688 1.00 96.62 71 GLU A N 1
ATOM 546 C CA . GLU A 1 71 ? 8.206 -2.669 -8.223 1.00 96.62 71 GLU A CA 1
ATOM 547 C C . GLU A 1 71 ? 9.639 -2.116 -8.322 1.00 96.62 71 GLU A C 1
ATOM 549 O O . GLU A 1 71 ? 9.998 -1.390 -9.250 1.00 96.62 71 GLU A O 1
ATOM 554 N N . SER A 1 72 ? 10.499 -2.520 -7.386 1.00 97.75 72 SER A N 1
ATOM 555 C CA . SER A 1 72 ? 11.955 -2.461 -7.551 1.00 97.75 72 SER A CA 1
ATOM 556 C C . SER A 1 72 ? 12.621 -3.641 -6.843 1.00 97.75 72 SER A C 1
ATOM 558 O O . SER A 1 72 ? 12.020 -4.204 -5.923 1.00 97.75 72 SER A O 1
ATOM 560 N N . PRO A 1 73 ? 13.858 -4.014 -7.221 1.00 98.25 73 PRO A N 1
ATOM 561 C CA . PRO A 1 73 ? 14.596 -5.076 -6.540 1.00 98.25 73 PRO A CA 1
ATOM 562 C C . PRO A 1 73 ? 14.707 -4.858 -5.025 1.00 98.25 73 PRO A C 1
ATOM 564 O O . PRO A 1 73 ? 14.524 -5.795 -4.256 1.00 98.25 73 PRO A O 1
ATOM 567 N N . GLU A 1 74 ? 14.937 -3.619 -4.587 1.00 98.38 74 GLU A N 1
ATOM 568 C CA . GLU A 1 74 ? 15.088 -3.271 -3.170 1.00 98.38 74 GLU A CA 1
ATOM 569 C C . GLU A 1 74 ? 13.769 -3.379 -2.405 1.00 98.38 74 GLU A C 1
ATOM 571 O O . GLU A 1 74 ? 13.762 -3.790 -1.244 1.00 98.38 74 GLU A O 1
ATOM 576 N N . LEU A 1 75 ? 12.652 -3.006 -3.042 1.00 98.50 75 LEU A N 1
ATOM 577 C CA . LEU A 1 75 ? 11.329 -3.185 -2.459 1.00 98.50 75 LEU A CA 1
ATOM 578 C C . LEU A 1 75 ? 11.031 -4.672 -2.276 1.00 98.50 75 LEU A C 1
ATOM 580 O O . LEU A 1 75 ? 10.711 -5.085 -1.167 1.00 98.50 75 LEU A O 1
ATOM 584 N N . LEU A 1 76 ? 11.181 -5.471 -3.333 1.00 98.50 76 LEU A N 1
ATOM 585 C CA . LEU A 1 76 ? 10.879 -6.903 -3.293 1.00 98.50 76 LEU A CA 1
ATOM 586 C C . LEU A 1 76 ? 11.759 -7.640 -2.280 1.00 98.50 76 LEU A C 1
ATOM 588 O O . LEU A 1 76 ? 11.233 -8.363 -1.440 1.00 98.50 76 LEU A O 1
ATOM 592 N N . GLN A 1 77 ? 13.066 -7.363 -2.276 1.00 98.62 77 GLN A N 1
ATOM 593 C CA . GLN A 1 77 ? 13.986 -7.929 -1.292 1.00 98.62 77 GLN A CA 1
ATOM 594 C C . GLN A 1 77 ? 13.557 -7.597 0.141 1.00 98.62 77 GLN A C 1
ATOM 596 O O . GLN A 1 77 ? 13.537 -8.480 0.994 1.00 98.62 77 GLN A O 1
ATOM 601 N N . TYR A 1 78 ? 13.185 -6.343 0.413 1.00 98.62 78 TYR A N 1
ATOM 602 C CA . TYR A 1 78 ? 12.709 -5.954 1.738 1.00 98.62 78 TYR A CA 1
ATOM 603 C C . TYR A 1 78 ? 11.433 -6.712 2.134 1.00 98.62 78 TYR A C 1
ATOM 605 O O . TYR A 1 78 ? 11.344 -7.207 3.258 1.00 98.62 78 TYR A O 1
ATOM 613 N N . LEU A 1 79 ? 10.459 -6.831 1.225 1.00 98.38 79 LEU A N 1
ATOM 614 C CA . LEU A 1 79 ? 9.223 -7.571 1.493 1.00 98.38 79 LEU A CA 1
ATOM 615 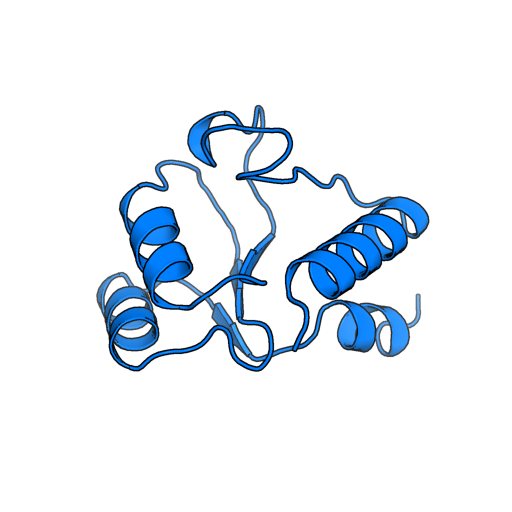C C . LEU A 1 79 ? 9.503 -9.056 1.769 1.00 98.38 79 LEU A C 1
ATOM 617 O O . LEU A 1 79 ? 8.970 -9.596 2.739 1.00 98.38 79 LEU A O 1
ATOM 621 N N . ASP A 1 80 ? 10.384 -9.686 0.989 1.00 98.44 80 ASP A N 1
ATOM 622 C CA . ASP A 1 80 ? 10.781 -11.087 1.165 1.00 98.44 80 ASP A CA 1
ATOM 623 C C . ASP A 1 80 ? 11.510 -11.315 2.502 1.00 98.44 80 ASP A C 1
ATOM 625 O O . ASP A 1 80 ? 11.173 -12.234 3.253 1.00 98.44 80 ASP A O 1
ATOM 629 N N . GLU A 1 81 ? 12.477 -10.456 2.845 1.00 98.44 81 GLU A N 1
ATOM 630 C CA . GLU A 1 81 ? 13.241 -10.534 4.099 1.00 98.44 81 GLU A CA 1
ATOM 631 C C . GLU A 1 81 ? 12.344 -10.380 5.333 1.00 98.44 81 GLU A C 1
ATOM 633 O O . GLU A 1 81 ? 12.519 -11.085 6.331 1.00 98.44 81 GLU A O 1
ATOM 638 N N . GLN A 1 82 ? 11.359 -9.480 5.258 1.00 98.00 82 GLN A N 1
ATOM 639 C CA . GLN A 1 82 ? 10.362 -9.282 6.310 1.00 98.00 82 GLN A CA 1
ATOM 640 C C . GLN A 1 82 ? 9.217 -10.310 6.259 1.00 98.00 82 GLN A C 1
ATOM 642 O O . GLN A 1 82 ? 8.361 -10.310 7.144 1.00 98.00 82 GLN A O 1
ATOM 647 N N . LYS A 1 83 ? 9.204 -11.205 5.258 1.00 97.94 83 LYS A N 1
ATOM 648 C CA . LYS A 1 83 ? 8.151 -12.205 5.009 1.00 97.94 83 LYS A CA 1
ATOM 649 C C . LYS A 1 83 ? 6.759 -11.582 4.875 1.00 97.94 83 LYS A C 1
ATOM 651 O O . LYS A 1 83 ? 5.769 -12.137 5.355 1.00 97.94 83 LYS A O 1
ATOM 656 N N . LEU A 1 84 ? 6.693 -10.415 4.242 1.00 97.94 84 LEU A N 1
ATOM 657 C CA . LEU A 1 84 ? 5.453 -9.694 4.007 1.00 97.94 84 LEU A CA 1
ATOM 658 C C . LEU A 1 84 ? 4.760 -10.253 2.759 1.00 97.94 84 LEU A C 1
ATOM 660 O O . LEU A 1 84 ? 5.388 -10.340 1.706 1.00 97.94 84 LEU A O 1
ATOM 664 N N . PRO A 1 85 ? 3.474 -10.626 2.839 1.00 97.88 85 PRO A N 1
ATOM 665 C CA . PRO A 1 85 ? 2.745 -11.152 1.694 1.00 97.88 85 PRO A CA 1
ATOM 666 C C . PRO A 1 85 ? 2.488 -10.054 0.657 1.00 97.88 85 PRO A C 1
ATOM 668 O O . PRO A 1 85 ? 1.941 -8.997 0.981 1.00 97.88 85 PRO A O 1
ATOM 671 N N . TYR A 1 86 ? 2.831 -10.326 -0.602 1.00 98.31 86 TYR A N 1
ATOM 672 C CA . TYR A 1 86 ? 2.525 -9.443 -1.723 1.00 98.31 86 TYR A CA 1
ATOM 673 C C . TYR A 1 86 ? 2.116 -10.211 -2.978 1.00 98.31 86 TYR A C 1
ATOM 675 O O . TYR A 1 86 ? 2.437 -11.388 -3.152 1.00 98.31 86 TYR A O 1
ATOM 683 N N . ILE A 1 87 ? 1.419 -9.513 -3.870 1.00 97.12 87 ILE A N 1
ATOM 684 C CA . ILE A 1 87 ? 1.108 -9.965 -5.224 1.00 97.12 87 ILE A CA 1
ATOM 685 C C . ILE A 1 87 ? 1.416 -8.855 -6.229 1.00 97.12 87 ILE A C 1
ATOM 687 O O . ILE A 1 87 ? 1.226 -7.672 -5.952 1.00 97.12 87 ILE A O 1
ATOM 691 N N . HIS A 1 88 ? 1.845 -9.241 -7.427 1.00 97.25 88 HIS A N 1
ATOM 692 C CA . HIS A 1 88 ? 1.908 -8.331 -8.567 1.00 97.25 88 HIS A CA 1
ATOM 693 C C . HIS A 1 88 ? 0.557 -8.324 -9.277 1.00 97.25 88 HIS A C 1
ATOM 695 O O . HIS A 1 88 ? 0.067 -9.377 -9.691 1.00 97.25 88 HIS A O 1
ATOM 701 N N . GLY A 1 89 ? -0.056 -7.155 -9.433 1.00 95.31 89 GLY A N 1
ATOM 702 C CA . GLY A 1 89 ? -1.382 -7.085 -10.036 1.00 95.31 89 GLY A CA 1
ATOM 703 C C . GLY A 1 89 ? -1.887 -5.668 -10.220 1.00 95.31 89 GLY A C 1
ATOM 704 O O . GLY A 1 89 ? -1.328 -4.725 -9.684 1.00 95.31 89 GLY A O 1
ATOM 705 N N . CYS A 1 90 ? -2.955 -5.527 -11.005 1.00 95.31 90 CYS A N 1
ATOM 706 C CA . CYS A 1 90 ? -3.674 -4.269 -11.151 1.00 95.31 90 CYS A CA 1
ATOM 707 C C . CYS A 1 90 ? -5.037 -4.379 -10.465 1.00 95.31 90 CYS A C 1
ATOM 709 O O . CYS A 1 90 ? -5.867 -5.160 -10.933 1.00 95.31 90 CYS A O 1
ATOM 711 N N . LEU A 1 91 ? -5.314 -3.577 -9.432 1.00 95.12 91 LEU A N 1
ATOM 712 C CA . LEU A 1 91 ? -6.612 -3.594 -8.740 1.00 95.12 91 LEU A CA 1
ATOM 713 C C . LEU A 1 91 ? -7.806 -3.382 -9.683 1.00 95.12 91 LEU A C 1
ATOM 715 O O . LEU A 1 91 ? -8.831 -4.037 -9.529 1.00 95.12 91 LEU A O 1
ATOM 719 N N . LEU A 1 92 ? -7.673 -2.526 -10.704 1.00 94.88 92 LEU A N 1
ATOM 720 C CA . LEU A 1 92 ? -8.737 -2.309 -11.696 1.00 94.88 92 LEU A CA 1
ATOM 721 C C . LEU A 1 92 ? -9.014 -3.555 -12.545 1.00 94.88 92 LEU A C 1
ATOM 723 O O . LEU A 1 92 ? -10.156 -3.801 -12.926 1.00 94.88 92 LEU A O 1
ATOM 727 N N . VAL A 1 93 ? -7.972 -4.329 -12.861 1.00 94.56 93 VAL A N 1
ATOM 728 C CA . VAL A 1 93 ? -8.134 -5.611 -13.557 1.00 94.56 93 VAL A CA 1
ATOM 729 C C . VAL A 1 93 ? -8.734 -6.629 -12.594 1.00 94.56 93 VAL A C 1
ATOM 731 O O . VAL A 1 93 ? -9.728 -7.251 -12.941 1.00 94.56 93 VAL A O 1
ATOM 734 N N . GLY A 1 94 ? -8.203 -6.732 -11.372 1.00 92.62 94 GLY A N 1
ATOM 735 C CA . GLY A 1 94 ? -8.716 -7.624 -10.331 1.00 92.62 94 GLY A CA 1
ATOM 736 C C . GLY A 1 94 ? -10.212 -7.436 -10.076 1.00 92.62 94 GLY A C 1
ATOM 737 O O . GLY A 1 94 ? -10.950 -8.413 -10.104 1.00 92.62 94 GLY A O 1
ATOM 738 N N . LEU A 1 95 ? -10.674 -6.187 -9.947 1.00 92.69 95 LEU A N 1
ATOM 739 C CA . LEU A 1 95 ? -12.098 -5.853 -9.831 1.00 92.69 95 LEU A CA 1
ATOM 740 C C . LEU A 1 95 ? -12.943 -6.372 -10.994 1.00 92.69 95 LEU A C 1
ATOM 742 O O . LEU A 1 95 ? -14.050 -6.849 -10.788 1.00 92.69 95 LEU A O 1
ATOM 746 N N . ARG A 1 96 ? -12.450 -6.234 -12.228 1.00 90.62 96 ARG A N 1
ATOM 747 C CA . ARG A 1 96 ? -13.205 -6.622 -13.423 1.00 90.62 96 ARG A CA 1
ATOM 748 C C . ARG A 1 96 ? -13.308 -8.139 -13.565 1.00 90.62 96 ARG A C 1
ATOM 750 O O . ARG A 1 96 ? -14.331 -8.640 -14.028 1.00 90.62 96 ARG A O 1
ATOM 757 N N . GLU A 1 97 ? -12.233 -8.851 -13.239 1.00 89.25 97 GLU A N 1
ATOM 758 C CA . GLU A 1 97 ? -12.174 -10.311 -13.355 1.00 89.25 97 GLU A CA 1
ATOM 759 C C . GLU A 1 97 ? -12.888 -11.007 -12.183 1.00 89.25 97 GLU A C 1
ATOM 761 O O . GLU A 1 97 ? -13.447 -12.092 -12.359 1.00 89.25 97 GLU A O 1
ATOM 766 N N . PHE A 1 98 ? -12.917 -10.381 -11.001 1.00 78.94 98 PHE A N 1
ATOM 767 C CA . PHE A 1 98 ? -13.656 -10.875 -9.843 1.00 78.94 98 PHE A CA 1
ATOM 768 C C . PHE A 1 98 ? -15.156 -10.603 -10.018 1.00 78.94 98 PHE A C 1
ATOM 770 O O . PHE A 1 98 ? -15.682 -9.570 -9.611 1.00 78.94 98 PHE A O 1
ATOM 777 N N . LYS A 1 99 ? -15.853 -11.537 -10.668 1.00 56.69 99 LYS A N 1
ATOM 778 C CA . LYS A 1 99 ? -17.315 -11.518 -10.758 1.00 56.69 99 LYS A CA 1
ATOM 779 C C . LYS A 1 99 ? -17.917 -12.054 -9.461 1.00 56.69 99 LYS A C 1
ATOM 781 O O . LYS A 1 99 ? -17.647 -13.198 -9.096 1.00 56.69 99 LYS A O 1
ATOM 786 N N . SER A 1 100 ? -18.707 -11.219 -8.792 1.00 55.91 100 SER A N 1
ATOM 787 C CA . SER A 1 100 ? -19.650 -11.621 -7.746 1.00 55.91 100 SER A CA 1
ATOM 788 C C . SER A 1 100 ? -20.854 -12.376 -8.304 1.00 55.91 100 SER A C 1
ATOM 790 O O . SER A 1 100 ? -21.188 -12.194 -9.500 1.00 55.91 100 SER A O 1
#

Radius of gyration: 13.01 Å; Cα contacts (8 Å, |Δi|>4): 112; chains: 1; bounding box: 35×25×28 Å

Nearest PDB structures (foldseek):
  6uak-assembly1_A-2  TM=4.409E-01  e=1.935E+00  Lachnospiraceae bacterium C6A11
  8cbr-assembly1_D  TM=5.511E-01  e=9.537E+00  Human immunodeficiency virus 1
  5xvs-assembly1_A  TM=3.786E-01  e=5.604E+00  Acinetobacter baumannii

Mean predicted aligned error: 3.13 Å

Solvent-accessible surface area (backbone atoms only — not comparable to full-atom values): 6032 Å² total; per-residue (Å²): 131,64,46,69,64,49,45,51,52,43,51,51,53,41,47,75,72,72,46,90,82,83,53,61,77,80,78,33,87,42,74,68,71,52,94,65,76,40,65,66,48,75,34,59,45,59,27,70,60,44,40,51,51,60,74,68,50,79,66,62,66,68,35,33,36,37,23,90,82,24,71,42,74,70,38,52,51,50,34,59,76,70,67,52,56,68,45,82,45,48,69,68,56,52,58,68,72,58,75,131